Protein AF-A0A8S3ZG95-F1 (afdb_monomer)

Sequence (71 aa):
LAITDLGCLSTLLWTNICMTPAFYSLDLPFEPIQFQFVTSGIPHVMFSRISSWITALVTLERCLCITMPLK

Secondary structure (DSSP, 8-state):
-HHHHHHHHHHHHHHHHHTSHHHHTS--SS-HHHHHIIIIIHHHHHHHHHHHHHHH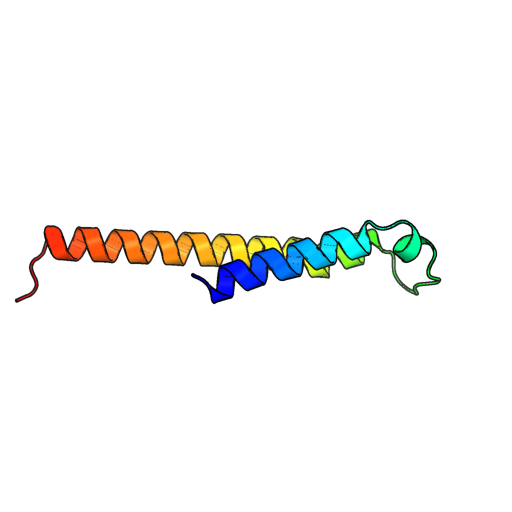HHHHHHHHHHHS---

Solvent-accessible surface area (backbone atoms only — not comparable to full-atom values): 3995 Å² total; per-residue (Å²): 99,69,70,35,50,52,46,33,51,52,25,52,51,49,47,55,52,59,71,32,70,73,52,70,71,48,95,59,100,60,63,66,67,64,51,44,43,61,69,20,50,50,54,29,53,51,25,53,50,53,39,49,53,51,51,50,51,55,52,47,50,59,52,41,56,70,76,49,72,82,123

Organism: NCBI:txid100452

Radius of gyration: 18.59 Å; Cα contacts (8 Å, |Δi|>4): 40; chains: 1; bounding box: 35×13×59 Å

Foldseek 3Di:
DVVLVVQLVVLVVVLVVLPDVVNVPDPDPDDSVVVNCVSRVVSNVVSVVVVVVVVVVVVVVVVCCVVDVPD

Mean predicted aligned error: 5.76 Å

Structure (mmCIF, N/CA/C/O backbone):
data_AF-A0A8S3ZG95-F1
#
_entry.id   AF-A0A8S3ZG95-F1
#
loop_
_atom_site.group_PDB
_atom_site.id
_atom_site.type_symbol
_atom_site.label_atom_id
_atom_site.label_alt_id
_atom_site.label_comp_id
_atom_site.label_asym_id
_atom_site.label_entity_id
_atom_site.label_seq_id
_atom_site.pdbx_PDB_ins_code
_atom_site.Cartn_x
_atom_site.Cartn_y
_atom_site.Cartn_z
_atom_site.occupancy
_atom_site.B_iso_or_equiv
_atom_site.auth_seq_id
_atom_site.auth_comp_id
_atom_site.auth_asym_id
_atom_site.auth_atom_id
_atom_site.pdbx_PDB_model_num
ATOM 1 N N . LEU A 1 1 ? -6.681 5.081 12.145 1.00 85.12 1 LEU A N 1
ATOM 2 C CA . LEU A 1 1 ? -7.286 4.124 11.193 1.00 85.12 1 LEU A CA 1
ATOM 3 C C . LEU A 1 1 ? -7.365 4.718 9.786 1.00 85.12 1 LEU A C 1
ATOM 5 O O . LEU A 1 1 ? -6.644 4.235 8.934 1.00 85.12 1 LEU A O 1
ATOM 9 N N . ALA A 1 2 ? -8.114 5.808 9.561 1.00 89.12 2 ALA A N 1
ATOM 10 C CA . ALA A 1 2 ? -8.273 6.419 8.229 1.00 89.12 2 ALA A CA 1
ATOM 11 C C . ALA A 1 2 ? -6.950 6.788 7.523 1.00 89.12 2 ALA A C 1
ATOM 13 O O . ALA A 1 2 ? -6.775 6.493 6.351 1.00 89.12 2 ALA A O 1
ATOM 14 N N . ILE A 1 3 ? -5.983 7.373 8.237 1.00 89.12 3 ILE A N 1
ATOM 15 C CA . ILE A 1 3 ? -4.670 7.727 7.659 1.00 89.12 3 ILE A CA 1
ATOM 16 C C . ILE A 1 3 ? -3.918 6.475 7.184 1.00 89.12 3 ILE A C 1
ATOM 18 O O . ILE A 1 3 ? -3.324 6.460 6.112 1.00 89.12 3 ILE A O 1
ATOM 22 N N . THR A 1 4 ? -3.956 5.412 7.984 1.00 89.81 4 THR A N 1
ATOM 23 C CA . THR A 1 4 ? -3.304 4.141 7.666 1.00 89.81 4 THR A CA 1
ATOM 24 C C . THR A 1 4 ? -3.987 3.436 6.496 1.00 89.81 4 THR A C 1
ATOM 26 O O . THR A 1 4 ? -3.306 2.864 5.656 1.00 89.81 4 THR A O 1
ATOM 29 N N . ASP A 1 5 ? -5.314 3.528 6.416 1.00 89.81 5 ASP A N 1
ATOM 30 C CA . ASP A 1 5 ? -6.110 3.006 5.304 1.00 89.81 5 ASP A CA 1
ATOM 31 C C . ASP A 1 5 ? -5.787 3.726 3.982 1.00 89.81 5 ASP A C 1
ATOM 33 O O . ASP A 1 5 ? -5.482 3.084 2.978 1.00 89.81 5 ASP A O 1
ATOM 37 N N . LEU A 1 6 ? -5.692 5.061 4.009 1.00 91.69 6 LEU A N 1
ATOM 38 C CA . LEU A 1 6 ? -5.211 5.858 2.873 1.00 91.69 6 LEU A CA 1
ATOM 39 C C . LEU A 1 6 ? -3.768 5.487 2.474 1.00 91.69 6 LEU A C 1
ATOM 41 O O . LEU A 1 6 ? -3.435 5.454 1.287 1.00 91.69 6 LEU A O 1
ATOM 45 N N . GLY A 1 7 ? -2.910 5.162 3.445 1.00 90.06 7 GLY A N 1
ATOM 46 C CA . GLY A 1 7 ? -1.565 4.620 3.212 1.00 90.06 7 GLY A CA 1
ATOM 47 C C . GLY A 1 7 ? -1.573 3.271 2.476 1.00 90.06 7 GLY A C 1
ATOM 48 O O . GLY A 1 7 ? -0.840 3.076 1.504 1.00 90.06 7 GLY A O 1
ATOM 49 N N . CYS A 1 8 ? -2.449 2.347 2.874 1.00 90.25 8 CYS A N 1
ATOM 50 C CA . CYS A 1 8 ? -2.642 1.082 2.157 1.00 90.25 8 CYS A CA 1
ATOM 51 C C . CYS A 1 8 ? -3.151 1.313 0.724 1.00 90.25 8 CYS A C 1
ATOM 53 O O . CYS A 1 8 ? -2.628 0.727 -0.220 1.00 90.25 8 CYS A O 1
ATOM 55 N N . LEU A 1 9 ? -4.134 2.198 0.534 1.00 92.31 9 LEU A N 1
ATOM 56 C CA . LEU A 1 9 ? -4.694 2.488 -0.790 1.00 92.31 9 LEU A CA 1
ATOM 57 C C . LEU A 1 9 ? -3.681 3.158 -1.724 1.00 92.31 9 LEU A C 1
ATOM 59 O O . LEU A 1 9 ? -3.591 2.797 -2.895 1.00 92.31 9 LEU A O 1
ATOM 63 N N . SER A 1 10 ? -2.898 4.109 -1.218 1.00 92.38 10 SER A N 1
ATOM 64 C CA . SER A 1 10 ? -1.858 4.782 -2.007 1.00 92.38 10 SER A CA 1
ATOM 65 C C . SER A 1 10 ? -0.756 3.819 -2.458 1.00 92.38 10 SER A C 1
ATOM 67 O O . SER A 1 10 ? -0.371 3.839 -3.626 1.00 92.38 10 SER A O 1
ATOM 69 N N . THR A 1 11 ? -0.300 2.922 -1.579 1.00 92.06 11 THR A N 1
ATOM 70 C CA . THR A 1 11 ? 0.668 1.871 -1.947 1.00 92.06 11 THR A CA 1
ATOM 71 C C . THR A 1 11 ? 0.068 0.865 -2.934 1.00 92.06 11 THR A C 1
ATOM 73 O O . THR A 1 11 ? 0.709 0.497 -3.916 1.00 92.06 11 THR A O 1
ATOM 76 N N . LEU A 1 12 ? -1.204 0.493 -2.775 1.00 90.62 12 LEU A N 1
ATOM 77 C CA . LEU A 1 12 ? -1.900 -0.357 -3.742 1.00 90.62 12 LEU A CA 1
ATOM 78 C C . LEU A 1 12 ? -2.027 0.305 -5.125 1.00 90.62 12 LEU A C 1
ATOM 80 O O . LEU A 1 12 ? -1.818 -0.350 -6.149 1.00 90.62 12 LEU A O 1
ATOM 84 N N . LEU A 1 13 ? -2.341 1.602 -5.176 1.00 93.19 13 LEU A N 1
ATOM 85 C CA . LEU A 1 13 ? -2.383 2.366 -6.423 1.00 93.19 13 LEU A CA 1
ATOM 86 C C . LEU A 1 13 ? -1.003 2.398 -7.090 1.00 93.19 13 LEU A C 1
ATOM 88 O O . LEU A 1 13 ? -0.891 2.161 -8.290 1.00 93.19 13 LEU A O 1
ATOM 92 N N . TRP A 1 14 ? 0.049 2.614 -6.301 1.00 90.94 14 TRP A N 1
ATOM 93 C CA . TRP A 1 14 ? 1.428 2.589 -6.779 1.00 90.94 14 TRP A CA 1
ATOM 94 C C . TRP A 1 14 ? 1.820 1.227 -7.375 1.00 90.94 14 TRP A C 1
ATOM 96 O O . TRP A 1 14 ? 2.347 1.177 -8.483 1.00 90.94 14 TRP A O 1
ATOM 106 N N . THR A 1 15 ? 1.459 0.114 -6.723 1.00 89.56 15 THR A N 1
ATOM 107 C CA . THR A 1 15 ? 1.615 -1.243 -7.289 1.00 89.56 15 THR A CA 1
ATOM 108 C C . THR A 1 15 ? 0.959 -1.380 -8.660 1.00 89.56 15 THR A C 1
ATOM 110 O O . THR A 1 15 ? 1.557 -1.957 -9.566 1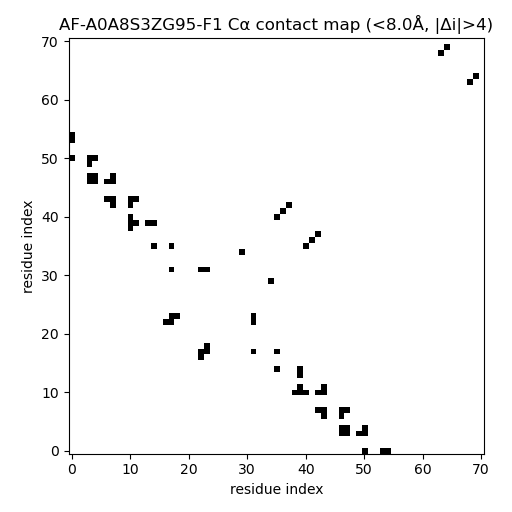.00 89.56 15 THR A O 1
ATOM 113 N N . ASN A 1 16 ? -0.265 -0.870 -8.824 1.00 90.44 16 ASN A N 1
ATOM 114 C CA . ASN A 1 16 ? -0.984 -0.956 -10.097 1.00 90.44 16 ASN A CA 1
ATOM 115 C C . ASN A 1 16 ? -0.266 -0.177 -11.207 1.00 90.44 16 ASN A C 1
ATOM 117 O O . ASN A 1 16 ? -0.150 -0.666 -12.331 1.00 90.44 16 ASN A O 1
ATOM 121 N N . ILE A 1 17 ? 0.268 1.003 -10.882 1.00 89.62 17 ILE A N 1
ATOM 122 C CA . ILE A 1 17 ? 1.059 1.805 -11.821 1.00 89.62 17 ILE A CA 1
ATOM 123 C C . ILE A 1 17 ? 2.327 1.041 -12.228 1.00 89.62 17 ILE A C 1
ATOM 125 O O . ILE A 1 17 ? 2.586 0.899 -13.421 1.00 89.62 17 ILE A O 1
ATOM 129 N N . CYS A 1 18 ? 3.072 0.478 -11.271 1.00 86.81 18 CYS A N 1
ATOM 130 C CA . CYS A 1 18 ? 4.294 -0.285 -11.557 1.00 86.81 18 CYS A CA 1
ATOM 131 C C . CYS A 1 18 ? 4.047 -1.561 -12.381 1.00 86.81 18 CYS A C 1
ATOM 133 O O . CYS A 1 18 ? 4.892 -1.936 -13.187 1.00 86.81 18 CYS A O 1
ATOM 135 N N . MET A 1 19 ? 2.893 -2.218 -12.216 1.00 86.38 19 MET A N 1
ATOM 136 C CA . MET A 1 19 ? 2.517 -3.418 -12.983 1.00 86.38 19 MET A CA 1
ATOM 137 C C . MET A 1 19 ? 2.001 -3.115 -14.397 1.00 86.38 19 MET A C 1
ATOM 139 O O . MET A 1 19 ? 1.728 -4.033 -15.170 1.00 86.38 19 MET A O 1
ATOM 143 N N . THR A 1 20 ? 1.847 -1.841 -14.755 1.00 89.75 20 THR A N 1
ATOM 144 C CA . THR A 1 20 ? 1.374 -1.454 -16.085 1.00 89.75 20 THR A CA 1
ATOM 145 C C . THR A 1 20 ? 2.487 -1.680 -17.119 1.00 89.75 20 THR A C 1
ATOM 147 O O . THR A 1 20 ? 3.628 -1.286 -16.874 1.00 89.75 20 THR A O 1
ATOM 150 N N . PRO A 1 21 ? 2.202 -2.240 -18.312 1.00 83.06 21 PRO A N 1
ATOM 151 C CA . PRO A 1 21 ? 3.221 -2.479 -19.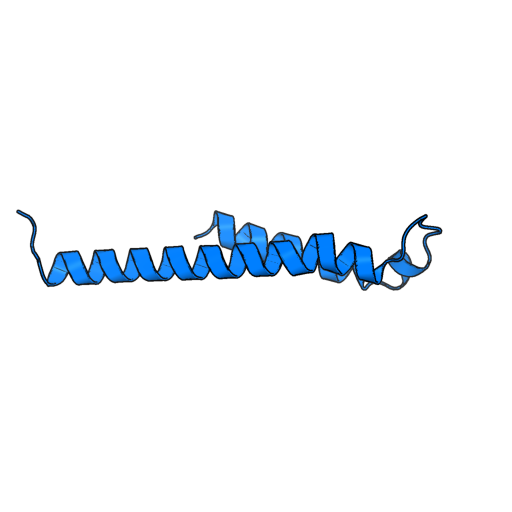343 1.00 83.06 21 PRO A CA 1
ATOM 152 C C . PRO A 1 21 ? 3.929 -1.195 -19.797 1.00 83.06 21 PRO A C 1
ATOM 154 O O . PRO A 1 21 ? 5.106 -1.230 -20.144 1.00 83.06 21 PRO A O 1
ATOM 157 N N . ALA A 1 22 ? 3.242 -0.051 -19.714 1.00 86.00 22 ALA A N 1
ATOM 158 C CA . ALA A 1 22 ? 3.830 1.262 -19.947 1.00 86.00 22 ALA A CA 1
ATOM 159 C C . ALA A 1 22 ? 5.014 1.545 -19.009 1.00 86.00 22 ALA A C 1
ATOM 161 O O . ALA A 1 22 ? 5.993 2.123 -19.461 1.00 86.00 22 ALA A O 1
ATOM 162 N N . PHE A 1 23 ? 4.958 1.096 -17.748 1.00 84.06 23 PHE A N 1
ATOM 163 C CA . PHE A 1 23 ? 6.026 1.282 -16.763 1.00 84.06 23 PHE A CA 1
ATOM 164 C C . PHE A 1 23 ? 7.271 0.447 -17.093 1.00 84.06 23 PHE A C 1
ATOM 166 O O . PHE A 1 23 ? 8.390 0.938 -16.994 1.00 84.06 23 PHE A O 1
ATOM 173 N N . TYR A 1 24 ? 7.076 -0.788 -17.563 1.00 82.50 24 TYR A N 1
ATOM 174 C CA . TYR A 1 24 ? 8.166 -1.668 -18.003 1.00 82.50 24 TYR A CA 1
ATOM 175 C C . TYR A 1 24 ? 8.834 -1.205 -19.299 1.00 82.50 24 TYR A C 1
ATOM 177 O O . TYR A 1 24 ? 9.987 -1.542 -19.541 1.00 82.50 24 TYR A O 1
ATOM 185 N N . SER A 1 25 ? 8.120 -0.444 -20.132 1.00 85.69 25 SER A N 1
ATOM 186 C CA . SER A 1 25 ? 8.684 0.132 -21.354 1.00 85.69 25 SER A CA 1
ATOM 187 C C . SER A 1 25 ? 9.524 1.394 -21.128 1.00 85.69 25 SER A C 1
ATOM 189 O O . SER A 1 25 ? 10.107 1.896 -22.087 1.00 85.69 25 SER A O 1
ATOM 191 N N . LEU A 1 26 ? 9.594 1.925 -19.897 1.00 85.31 26 LEU A N 1
ATOM 192 C CA . LEU A 1 26 ? 10.528 3.008 -19.588 1.00 85.31 26 LEU A CA 1
ATOM 193 C C . LEU A 1 26 ? 11.954 2.463 -19.469 1.00 85.31 26 LEU A C 1
ATOM 195 O O . LEU A 1 26 ? 12.193 1.451 -18.813 1.00 85.31 26 LEU A O 1
ATOM 199 N N . ASP A 1 27 ? 12.904 3.203 -20.036 1.00 86.44 27 ASP A N 1
ATOM 200 C CA . ASP A 1 27 ? 14.338 2.958 -19.877 1.00 86.44 27 ASP A CA 1
ATOM 201 C C . ASP A 1 27 ? 14.787 3.428 -18.480 1.00 86.44 27 ASP A C 1
ATOM 203 O O . ASP A 1 27 ? 15.287 4.537 -18.281 1.00 86.44 27 ASP A O 1
ATOM 207 N N . LEU A 1 28 ? 14.467 2.620 -17.468 1.00 85.81 28 LEU A N 1
ATOM 208 C CA . LEU A 1 28 ? 14.775 2.900 -16.069 1.00 85.81 28 LEU A CA 1
ATOM 209 C C . LEU A 1 28 ? 16.171 2.361 -15.726 1.00 85.81 28 LEU A C 1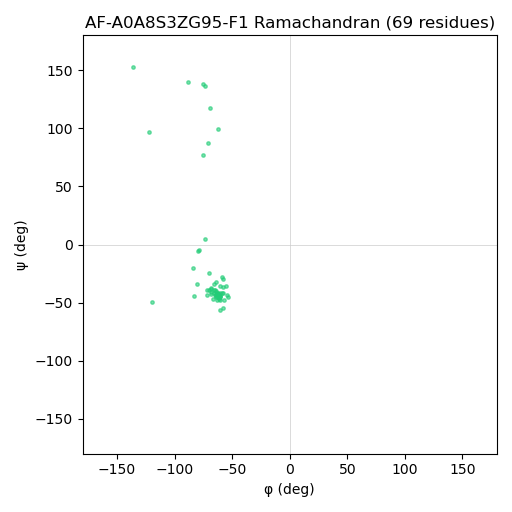
ATOM 211 O O . LEU A 1 28 ? 16.503 1.236 -16.096 1.00 85.81 28 LEU A O 1
ATOM 215 N N . PRO A 1 29 ? 16.977 3.091 -14.931 1.00 88.00 29 PRO A N 1
ATOM 216 C CA . PRO A 1 29 ? 18.303 2.629 -14.512 1.00 88.00 29 PRO A CA 1
ATOM 217 C C . PRO A 1 29 ? 18.250 1.519 -13.445 1.00 88.00 29 PRO A C 1
ATOM 219 O O . PRO A 1 29 ? 19.282 1.129 -12.905 1.00 88.00 29 PRO A O 1
ATOM 222 N N . PHE A 1 30 ? 17.054 1.042 -13.092 1.00 84.81 30 PHE A N 1
ATOM 223 C CA . PHE A 1 30 ? 16.807 0.053 -12.051 1.00 84.81 30 PHE A CA 1
ATOM 224 C C . PHE A 1 30 ? 15.798 -0.992 -12.515 1.00 84.81 30 PHE A C 1
ATOM 226 O O . PHE A 1 30 ? 14.910 -0.712 -13.317 1.00 84.81 30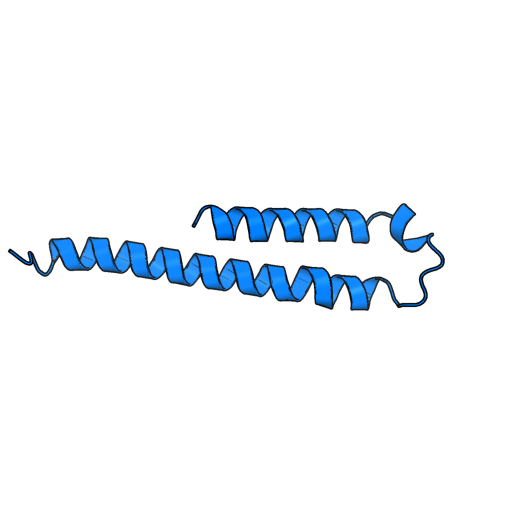 PHE A O 1
ATOM 233 N N . GLU A 1 31 ? 15.908 -2.194 -11.951 1.00 85.56 31 GLU A N 1
ATOM 234 C CA . GLU A 1 31 ? 14.983 -3.283 -12.232 1.00 85.56 31 GLU A CA 1
ATOM 235 C C . GLU A 1 31 ? 13.590 -2.978 -11.631 1.00 85.56 31 GLU A C 1
ATOM 237 O O . GLU A 1 31 ? 13.462 -2.860 -10.402 1.00 85.56 31 GLU A O 1
ATOM 242 N N . PRO A 1 32 ? 12.529 -2.861 -12.459 1.00 83.19 32 PRO A N 1
ATOM 243 C CA . PRO A 1 32 ? 11.204 -2.418 -12.017 1.00 83.19 32 PRO A CA 1
ATOM 244 C C . PRO A 1 32 ? 10.618 -3.249 -10.873 1.00 83.19 32 PRO A C 1
ATOM 246 O O . PRO A 1 32 ? 9.977 -2.700 -9.976 1.00 83.19 32 PRO A O 1
ATOM 249 N N . ILE A 1 33 ? 10.872 -4.562 -10.861 1.00 84.56 33 ILE A N 1
ATOM 250 C CA . ILE A 1 33 ? 10.294 -5.465 -9.862 1.00 84.56 33 ILE A CA 1
ATOM 251 C C . ILE A 1 33 ? 10.909 -5.286 -8.471 1.00 84.56 33 ILE A C 1
ATOM 253 O O . ILE A 1 33 ? 10.184 -5.273 -7.473 1.00 84.56 33 ILE A O 1
ATOM 257 N N . GLN A 1 34 ? 12.225 -5.073 -8.382 1.00 86.69 34 GLN A N 1
ATOM 258 C CA . GLN A 1 34 ? 12.880 -4.802 -7.100 1.00 86.69 34 GLN A CA 1
ATOM 259 C C . GLN A 1 34 ? 12.457 -3.442 -6.553 1.00 86.69 34 GLN A C 1
ATOM 261 O O . GLN A 1 34 ? 12.148 -3.305 -5.367 1.00 86.69 34 GLN A O 1
ATOM 266 N N . PHE A 1 35 ? 12.369 -2.447 -7.436 1.00 88.06 35 PHE A N 1
ATOM 267 C CA . PHE A 1 35 ? 11.902 -1.118 -7.078 1.00 88.06 35 PHE A CA 1
ATOM 268 C C . PHE A 1 35 ? 10.462 -1.148 -6.553 1.00 88.06 35 PHE A C 1
ATOM 270 O O . PHE A 1 35 ? 10.185 -0.604 -5.483 1.00 88.06 35 PHE A O 1
ATOM 277 N N . GLN A 1 36 ? 9.552 -1.846 -7.236 1.00 89.00 36 GLN A N 1
ATOM 278 C CA . GLN A 1 36 ? 8.170 -2.033 -6.793 1.00 89.00 36 GLN A CA 1
ATOM 279 C C . GLN A 1 36 ? 8.082 -2.757 -5.441 1.00 89.00 36 GLN A C 1
ATOM 281 O O . GLN A 1 36 ? 7.283 -2.378 -4.583 1.00 89.00 36 GLN A O 1
ATOM 286 N N . PHE A 1 37 ? 8.901 -3.787 -5.219 1.00 87.94 37 PHE A N 1
ATOM 287 C CA . PHE A 1 37 ? 8.906 -4.521 -3.953 1.00 87.94 37 PHE A CA 1
ATOM 288 C C . PHE A 1 37 ? 9.271 -3.616 -2.767 1.00 87.94 37 PHE A C 1
ATOM 290 O O . PHE A 1 37 ? 8.585 -3.626 -1.742 1.00 87.94 37 PHE A O 1
ATOM 297 N N . VAL A 1 38 ? 10.304 -2.785 -2.925 1.00 90.75 38 VAL A N 1
ATOM 298 C CA . VAL A 1 38 ? 10.762 -1.864 -1.874 1.00 90.75 38 VAL A CA 1
ATOM 299 C C . VAL A 1 38 ? 9.786 -0.702 -1.675 1.00 90.75 38 VAL A C 1
ATOM 301 O O . VAL A 1 38 ? 9.467 -0.354 -0.541 1.00 90.75 38 VAL A O 1
ATOM 304 N N . THR A 1 39 ? 9.293 -0.111 -2.764 1.00 87.06 39 THR A N 1
ATOM 305 C CA . THR A 1 39 ? 8.461 1.106 -2.722 1.00 87.06 39 THR A CA 1
ATOM 306 C C . THR A 1 39 ? 6.982 0.848 -2.478 1.00 87.06 39 THR A C 1
ATOM 308 O O . THR A 1 39 ? 6.280 1.757 -2.047 1.00 87.06 39 THR A O 1
ATOM 311 N N . SER A 1 40 ? 6.499 -0.368 -2.731 1.00 89.06 40 SER A N 1
ATOM 312 C CA . SER A 1 40 ? 5.099 -0.730 -2.525 1.00 89.06 40 SER A CA 1
ATOM 313 C C . SER A 1 40 ? 4.913 -1.863 -1.529 1.00 89.06 40 SER A C 1
ATOM 315 O O . SER A 1 40 ? 4.138 -1.738 -0.583 1.00 89.06 40 SER A O 1
ATOM 317 N N . GLY A 1 41 ? 5.652 -2.962 -1.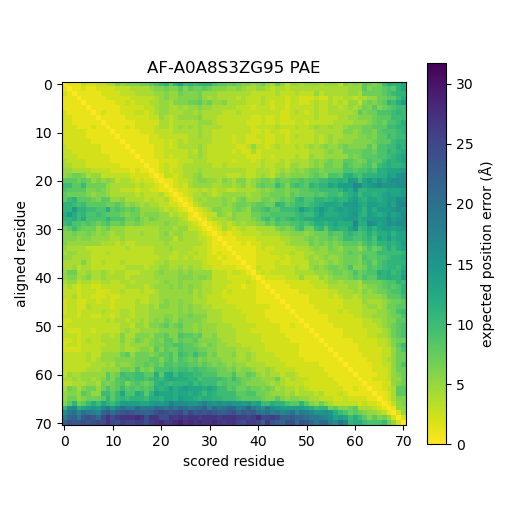703 1.00 87.69 41 GLY A N 1
ATOM 318 C CA . GLY A 1 41 ? 5.493 -4.163 -0.883 1.00 87.69 41 GLY A CA 1
ATOM 319 C C . GLY A 1 41 ? 5.756 -3.890 0.596 1.00 87.69 41 GLY A C 1
ATOM 320 O O . GLY A 1 41 ? 4.881 -4.102 1.437 1.00 87.69 41 GLY A O 1
ATOM 321 N N . ILE A 1 42 ? 6.941 -3.360 0.911 1.00 90.62 42 ILE A N 1
ATOM 322 C CA . ILE A 1 42 ? 7.327 -3.020 2.289 1.00 90.62 42 ILE A CA 1
ATOM 323 C C . ILE A 1 42 ? 6.348 -2.020 2.931 1.00 90.62 42 ILE A C 1
ATOM 325 O O . ILE A 1 42 ? 5.807 -2.336 3.996 1.00 90.62 42 ILE A O 1
ATOM 329 N N . PRO A 1 43 ? 6.065 -0.840 2.342 1.00 90.06 43 PRO A N 1
ATOM 330 C CA . PRO A 1 43 ? 5.180 0.127 2.984 1.00 90.06 43 PRO A CA 1
ATOM 331 C C . PRO A 1 43 ? 3.735 -0.369 3.104 1.00 90.06 43 PRO A C 1
ATOM 333 O O . PRO A 1 43 ? 3.110 -0.115 4.133 1.00 90.06 43 PRO A O 1
ATOM 336 N N . HIS A 1 44 ? 3.220 -1.144 2.144 1.00 90.94 44 HIS A N 1
ATOM 337 C CA . HIS A 1 44 ? 1.891 -1.751 2.258 1.00 90.94 44 HIS A CA 1
ATOM 338 C C . HIS A 1 44 ? 1.803 -2.702 3.464 1.00 90.94 44 HIS A C 1
ATOM 340 O O . HIS A 1 44 ? 0.865 -2.630 4.264 1.00 90.94 44 HIS A O 1
ATOM 346 N N . VAL A 1 45 ? 2.816 -3.557 3.661 1.00 92.00 45 VAL A N 1
ATOM 347 C CA . VAL A 1 45 ? 2.893 -4.427 4.846 1.00 92.00 45 VAL A CA 1
ATOM 348 C C . VAL A 1 45 ? 2.956 -3.591 6.126 1.00 92.00 45 VAL A C 1
ATOM 350 O O . VAL A 1 45 ? 2.226 -3.880 7.075 1.00 92.00 45 VAL A O 1
ATOM 353 N N . MET A 1 46 ? 3.757 -2.526 6.159 1.00 92.19 46 MET A N 1
ATOM 354 C CA . MET A 1 46 ? 3.857 -1.647 7.329 1.00 92.19 46 MET A CA 1
ATOM 355 C C . MET A 1 46 ? 2.511 -1.000 7.680 1.00 92.19 46 MET A C 1
ATOM 357 O O . MET A 1 46 ? 2.082 -1.081 8.833 1.00 92.19 46 MET A O 1
ATOM 361 N N . PHE A 1 47 ? 1.800 -0.430 6.702 1.00 89.75 47 PHE A N 1
ATOM 362 C CA . PHE A 1 47 ? 0.478 0.156 6.933 1.00 89.75 47 PHE A CA 1
ATOM 363 C C . PHE A 1 47 ? -0.545 -0.892 7.386 1.00 89.75 47 PHE A C 1
ATOM 365 O O . PHE A 1 47 ? -1.258 -0.659 8.363 1.00 89.75 47 PHE A O 1
ATOM 372 N N . SER A 1 48 ? -0.563 -2.082 6.779 1.00 88.62 48 SER A N 1
ATOM 373 C CA . SER A 1 48 ? -1.470 -3.159 7.205 1.00 88.62 48 SER A CA 1
ATOM 374 C C . SER A 1 48 ? -1.253 -3.555 8.674 1.00 88.62 48 SER A C 1
ATOM 376 O O . SER A 1 48 ? -2.211 -3.682 9.442 1.00 88.62 48 SER A O 1
ATOM 378 N N . ARG A 1 49 ? 0.011 -3.644 9.116 1.00 93.06 49 ARG A N 1
ATOM 379 C CA . ARG A 1 49 ? 0.353 -3.940 10.511 1.00 93.06 49 ARG A CA 1
ATOM 380 C C . ARG A 1 49 ? -0.076 -2.813 11.438 1.00 93.06 49 ARG A C 1
ATOM 382 O O . ARG A 1 49 ? -0.715 -3.089 12.449 1.00 93.06 49 ARG A O 1
ATOM 389 N N . ILE A 1 50 ? 0.211 -1.558 11.101 1.00 92.38 50 ILE A N 1
ATOM 390 C CA . ILE A 1 50 ? -0.219 -0.403 11.906 1.00 92.38 50 ILE A CA 1
ATOM 391 C C . ILE A 1 50 ? -1.747 -0.394 12.059 1.00 92.38 50 ILE A C 1
ATOM 393 O O . ILE A 1 50 ? -2.251 -0.192 13.161 1.00 92.38 50 ILE A O 1
ATOM 397 N N . SER A 1 51 ? -2.488 -0.686 10.987 1.00 92.44 51 SER A N 1
ATOM 398 C CA . SER A 1 51 ? -3.953 -0.747 11.015 1.00 92.44 51 SER A CA 1
ATOM 399 C C . SER A 1 51 ? -4.453 -1.835 11.971 1.00 92.44 51 SER A C 1
ATOM 401 O O . SER A 1 51 ? -5.352 -1.591 12.780 1.00 92.44 51 SER A O 1
ATOM 403 N N . SER A 1 52 ? -3.809 -3.009 11.956 1.00 91.88 52 SER A N 1
ATOM 404 C CA . SER A 1 52 ? -4.130 -4.105 12.879 1.00 91.88 52 SER A CA 1
ATOM 405 C C . SER A 1 52 ? -3.884 -3.734 14.348 1.00 91.88 52 SER A C 1
ATOM 407 O O . SER A 1 52 ? -4.749 -3.982 15.187 1.00 91.88 52 SER A O 1
ATOM 409 N N . TRP A 1 53 ? -2.774 -3.053 14.659 1.00 94.62 53 TRP A N 1
ATOM 410 C CA . TRP A 1 53 ? -2.476 -2.578 16.015 1.00 94.62 53 TRP A CA 1
ATOM 411 C C . TRP A 1 53 ? -3.473 -1.522 16.488 1.00 94.62 53 TRP A C 1
ATOM 413 O O . TRP A 1 53 ? -3.959 -1.604 17.612 1.00 94.62 53 TRP A O 1
ATOM 423 N N . ILE A 1 54 ? -3.826 -0.560 15.632 1.00 92.88 54 ILE A N 1
ATOM 424 C CA . ILE A 1 54 ? -4.836 0.456 15.961 1.00 92.88 54 ILE A CA 1
ATOM 425 C C . ILE A 1 54 ? -6.186 -0.213 16.233 1.00 92.88 54 ILE A C 1
ATOM 427 O O . ILE A 1 54 ? -6.846 0.122 17.211 1.00 92.88 54 ILE A O 1
ATOM 431 N N . THR A 1 55 ? -6.582 -1.177 15.399 1.00 93.88 55 THR A N 1
ATOM 432 C CA . THR A 1 55 ? -7.837 -1.920 15.577 1.00 93.88 55 THR A CA 1
ATOM 433 C C . THR A 1 55 ? -7.838 -2.679 16.901 1.00 93.88 55 THR A C 1
ATOM 435 O O . THR A 1 55 ? -8.798 -2.568 17.660 1.00 93.88 55 THR A O 1
ATOM 438 N N . ALA A 1 56 ? -6.739 -3.368 17.228 1.00 94.25 56 ALA A N 1
ATOM 439 C CA . ALA A 1 56 ? -6.586 -4.072 18.497 1.00 94.25 56 ALA A CA 1
ATOM 440 C C . ALA A 1 56 ? -6.685 -3.122 19.704 1.00 94.25 56 ALA A C 1
ATOM 442 O O . ALA A 1 56 ? -7.422 -3.409 20.648 1.00 94.25 56 ALA A O 1
ATOM 443 N N . LEU A 1 57 ? -6.011 -1.967 19.661 1.00 92.62 57 LEU A N 1
ATOM 444 C CA . LEU A 1 57 ? -6.071 -0.961 20.727 1.00 92.62 57 LEU A CA 1
ATOM 445 C C . LEU A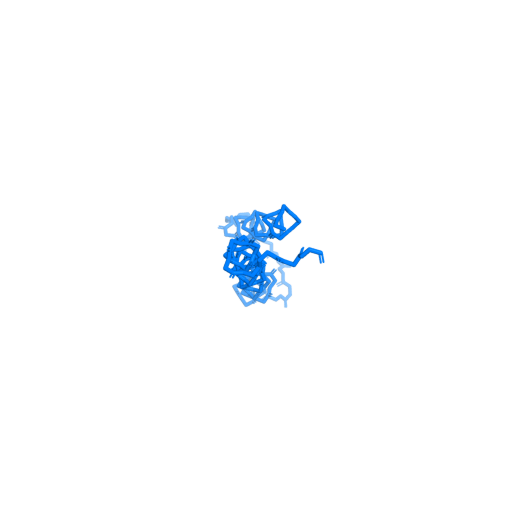 1 57 ? -7.482 -0.392 20.908 1.00 92.62 57 LEU A C 1
ATOM 447 O O . LEU A 1 57 ? -7.955 -0.305 22.036 1.00 92.62 57 LEU A O 1
ATOM 451 N N . VAL A 1 58 ? -8.185 -0.079 19.814 1.00 93.69 58 VAL A N 1
ATOM 452 C CA . VAL A 1 58 ? -9.581 0.385 19.873 1.00 93.69 58 VAL A CA 1
ATOM 453 C C . VAL A 1 58 ? -10.482 -0.692 20.480 1.00 93.69 58 VAL A C 1
ATOM 455 O O . VAL A 1 58 ? -11.304 -0.384 21.339 1.00 93.69 58 VAL A O 1
ATOM 458 N N . THR A 1 59 ? -10.325 -1.964 20.093 1.00 93.31 59 THR A N 1
ATOM 459 C CA . THR A 1 59 ? -11.105 -3.054 20.706 1.00 93.31 59 THR A CA 1
ATOM 460 C C . THR A 1 59 ? -10.780 -3.240 22.186 1.00 93.31 59 THR A C 1
ATOM 462 O O . THR A 1 59 ? -11.693 -3.439 22.983 1.00 93.31 59 THR A O 1
ATOM 465 N N . LEU A 1 60 ? -9.507 -3.111 22.574 1.00 94.25 60 LEU A N 1
ATOM 466 C CA . LEU A 1 60 ? -9.085 -3.184 23.971 1.00 94.25 60 LEU A CA 1
ATOM 467 C C . LEU A 1 60 ? -9.676 -2.051 24.801 1.00 94.25 60 LEU A C 1
ATOM 469 O O . LEU A 1 60 ? -10.186 -2.325 25.879 1.00 94.25 60 LEU A O 1
ATOM 473 N N . GLU A 1 61 ? -9.665 -0.814 24.302 1.00 92.69 61 GLU A N 1
ATOM 474 C CA . GLU A 1 61 ? -10.282 0.331 24.978 1.00 92.69 61 GLU A CA 1
ATOM 475 C C . GLU A 1 61 ? -11.7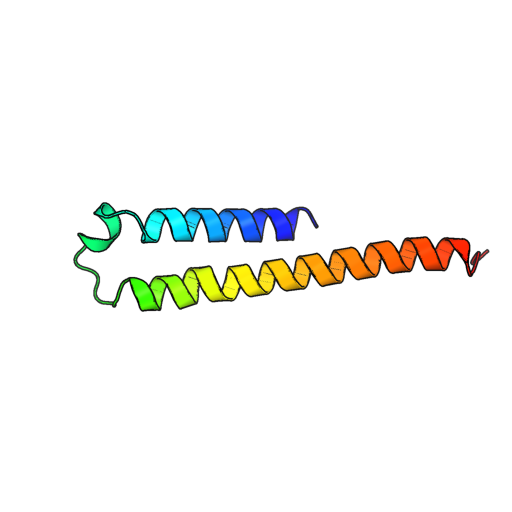68 0.067 25.250 1.00 92.69 61 GLU A C 1
ATOM 477 O O . GLU A 1 61 ? -12.225 0.206 26.383 1.00 92.69 61 GLU A O 1
ATOM 482 N N . ARG A 1 62 ? -12.517 -0.416 24.247 1.00 90.62 62 ARG A N 1
ATOM 483 C CA . ARG A 1 62 ? -13.941 -0.749 24.418 1.00 90.62 62 ARG A CA 1
ATOM 484 C C . ARG A 1 62 ? -14.165 -1.868 25.436 1.00 90.62 62 ARG A C 1
ATOM 486 O O . ARG A 1 62 ? -15.084 -1.766 26.243 1.00 90.62 62 ARG A O 1
ATOM 493 N N . CYS A 1 63 ? -13.336 -2.910 25.426 1.00 90.56 63 CYS A N 1
ATOM 494 C CA . CYS A 1 63 ? -13.415 -3.998 26.402 1.00 90.56 63 CYS A CA 1
ATOM 495 C C . CYS A 1 63 ? -13.031 -3.534 27.817 1.00 90.56 63 CYS A C 1
ATOM 497 O O . CYS A 1 63 ? -13.661 -3.939 28.797 1.00 90.56 63 CYS A O 1
ATOM 499 N N . LEU A 1 64 ? -12.027 -2.664 27.937 1.00 90.00 64 LEU A N 1
ATOM 500 C CA . LEU A 1 64 ? -11.565 -2.131 29.213 1.00 90.00 64 LEU A CA 1
ATOM 501 C C . LEU A 1 64 ? -12.611 -1.204 29.832 1.00 90.00 64 LEU A C 1
ATOM 503 O O . LEU A 1 64 ? -12.910 -1.363 31.006 1.00 90.00 64 LEU A O 1
ATOM 507 N N . CYS A 1 65 ? -13.246 -0.324 29.049 1.00 86.56 65 CYS A N 1
ATOM 508 C CA . CYS A 1 65 ? -14.337 0.533 29.530 1.00 86.56 65 CYS A CA 1
ATOM 509 C C . CYS A 1 65 ? -15.521 -0.257 30.116 1.00 86.56 65 CYS A C 1
ATOM 511 O O . CYS A 1 65 ? -16.222 0.252 30.986 1.00 86.56 65 CYS A O 1
ATOM 513 N N . ILE A 1 66 ? -15.764 -1.481 29.634 1.00 90.31 66 ILE A N 1
ATOM 514 C CA . ILE A 1 66 ? -16.840 -2.350 30.136 1.00 90.31 66 ILE A CA 1
ATOM 515 C C . ILE A 1 66 ? -16.391 -3.114 31.387 1.00 90.31 66 ILE A C 1
ATOM 517 O O . ILE A 1 66 ? -17.151 -3.235 32.345 1.00 90.31 66 ILE A O 1
ATOM 521 N N . THR A 1 67 ? -15.174 -3.661 31.371 1.00 88.12 67 THR A N 1
ATOM 522 C CA . THR A 1 67 ? -14.660 -4.532 32.445 1.00 88.12 67 THR A CA 1
ATOM 523 C C . THR A 1 67 ? -14.144 -3.754 33.654 1.00 88.12 67 THR A C 1
ATOM 525 O O . THR A 1 67 ? -14.299 -4.203 34.787 1.00 88.12 67 THR A O 1
ATOM 528 N N . MET A 1 68 ? -13.566 -2.577 33.431 1.00 82.38 68 MET A N 1
ATOM 529 C CA . MET A 1 68 ? -13.175 -1.612 34.450 1.00 82.38 68 MET A CA 1
ATOM 530 C C . MET A 1 68 ? -13.886 -0.286 34.162 1.00 82.38 68 MET A C 1
ATOM 532 O O . MET A 1 68 ? -13.392 0.514 33.366 1.00 82.38 68 MET A O 1
ATOM 536 N N . PRO A 1 69 ? -15.029 -0.008 34.814 1.00 71.44 69 PRO A N 1
ATOM 537 C CA . PRO A 1 69 ? -15.605 1.323 34.790 1.00 71.44 69 PRO A 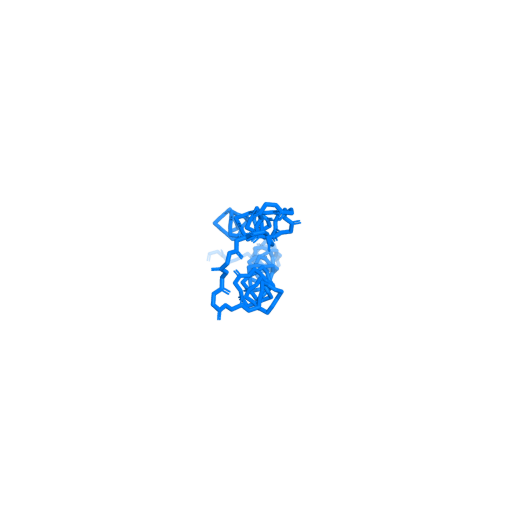CA 1
ATOM 538 C C . PRO A 1 69 ? -14.692 2.221 35.630 1.00 71.44 69 PRO A C 1
ATOM 540 O O . PRO A 1 69 ? -14.869 2.341 36.843 1.00 71.44 69 PRO A O 1
ATOM 543 N N . LEU A 1 70 ? -13.662 2.802 35.007 1.00 64.00 70 LEU A N 1
ATOM 544 C CA . LEU A 1 70 ? -12.898 3.883 35.620 1.00 64.00 70 LEU A CA 1
ATOM 545 C C . LEU A 1 70 ? -13.873 5.053 35.826 1.00 64.00 70 LEU A C 1
ATOM 547 O O . LEU A 1 70 ? -14.235 5.739 34.871 1.00 64.00 70 LEU A O 1
ATOM 551 N N . LYS A 1 71 ? -14.370 5.193 37.060 1.00 51.03 71 LYS A N 1
ATOM 552 C CA . LYS A 1 71 ? -15.050 6.400 37.542 1.00 51.03 71 LYS A CA 1
ATOM 553 C C . LYS A 1 71 ? -14.069 7.556 37.649 1.00 51.03 71 LYS A C 1
ATOM 555 O O . LYS A 1 71 ? -12.902 7.294 38.015 1.00 51.03 71 LYS A O 1
#

pLDDT: mean 88.19, std 6.5, range [51.03, 94.62]